Protein AF-L2F875-F1 (afdb_monomer_lite)

pLDDT: mean 71.93, std 14.86, range [32.06, 92.06]

Foldseek 3Di:
DVPLVVVVVVVVVVLVVVLVVLVVVCVVVVHDDDPVPHPPQDPVNVVVVVVVCCVPVPVPVVVVPPPDDDD

Organism: NCBI:txid1230338

Secondary structure (DSSP, 8-state):
-HHHHHHHHHHHHHHHHHHHHHHHHHHHTTPPP-TTTS----HHHHHHHHHHHHHHH-GGGGGGGSSS---

Structure (mmCIF, N/CA/C/O backbone):
data_AF-L2F875-F1
#
_entry.id   AF-L2F875-F1
#
loop_
_atom_site.group_PDB
_atom_site.id
_atom_site.type_symbol
_atom_site.label_atom_id
_atom_site.label_alt_id
_atom_site.label_comp_id
_atom_site.label_asym_id
_atom_site.label_entity_id
_atom_site.label_seq_id
_atom_site.pdbx_PDB_ins_code
_atom_site.Cartn_x
_atom_site.Cartn_y
_atom_site.Cartn_z
_atom_site.occupancy
_atom_site.B_iso_or_equiv
_atom_site.auth_seq_id
_atom_site.auth_comp_id
_atom_site.auth_asym_id
_atom_site.auth_atom_id
_atom_site.pdbx_PDB_model_num
ATOM 1 N N . MET A 1 1 ? 22.635 3.604 -11.322 1.00 56.56 1 MET A N 1
ATOM 2 C CA . MET A 1 1 ? 21.791 2.730 -10.470 1.00 56.56 1 MET A CA 1
ATOM 3 C C . MET A 1 1 ? 20.977 3.481 -9.395 1.00 56.56 1 MET A C 1
ATOM 5 O O . MET A 1 1 ? 20.193 2.847 -8.708 1.00 56.56 1 MET A O 1
ATOM 9 N N . HIS A 1 2 ? 21.102 4.811 -9.257 1.00 59.56 2 HIS A N 1
ATOM 10 C CA . HIS A 1 2 ? 20.488 5.593 -8.167 1.00 59.56 2 HIS A CA 1
ATOM 11 C C . HIS A 1 2 ? 18.971 5.838 -8.332 1.00 59.56 2 HIS A C 1
ATOM 13 O O . HIS A 1 2 ? 18.224 5.849 -7.362 1.00 59.56 2 HIS A O 1
ATOM 19 N N . LEU A 1 3 ? 18.497 5.970 -9.577 1.00 66.50 3 LEU A N 1
ATOM 20 C CA . LEU A 1 3 ? 17.100 6.308 -9.886 1.00 66.50 3 LEU A CA 1
ATOM 21 C C . LEU A 1 3 ? 16.101 5.230 -9.439 1.00 66.50 3 LEU A C 1
ATOM 23 O O . LEU A 1 3 ? 15.054 5.554 -8.893 1.00 66.50 3 LEU A O 1
ATOM 27 N N . VAL A 1 4 ? 16.445 3.951 -9.617 1.00 67.31 4 VAL A N 1
ATOM 28 C CA . VAL A 1 4 ? 15.580 2.817 -9.240 1.00 67.31 4 VAL A CA 1
ATOM 29 C C . VAL A 1 4 ? 15.4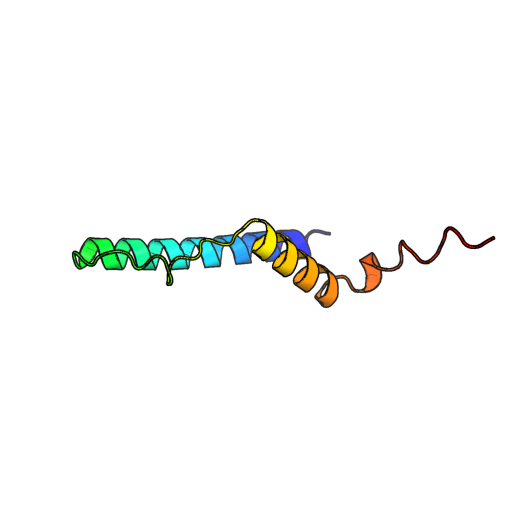53 2.708 -7.723 1.00 67.31 4 VAL A C 1
ATOM 31 O O . VAL A 1 4 ? 14.367 2.449 -7.213 1.00 67.31 4 VAL A O 1
ATOM 34 N N . TYR A 1 5 ? 16.556 2.931 -7.004 1.00 69.00 5 TYR A N 1
ATOM 35 C CA . TYR A 1 5 ? 16.567 2.928 -5.544 1.00 69.00 5 TYR A CA 1
ATOM 36 C C . TYR A 1 5 ? 15.718 4.073 -4.982 1.00 69.00 5 TYR A C 1
ATOM 38 O O . TYR A 1 5 ? 14.837 3.833 -4.162 1.00 69.00 5 TYR A O 1
ATOM 46 N N . ASN A 1 6 ? 15.913 5.292 -5.493 1.00 77.44 6 ASN A N 1
ATOM 47 C CA . ASN A 1 6 ? 15.144 6.460 -5.062 1.00 77.44 6 ASN A CA 1
ATOM 48 C C . ASN A 1 6 ? 13.650 6.299 -5.363 1.00 77.44 6 ASN A C 1
ATOM 50 O O . ASN A 1 6 ? 12.817 6.639 -4.527 1.00 77.44 6 ASN A O 1
ATOM 54 N N . TRP A 1 7 ? 13.306 5.732 -6.523 1.00 80.12 7 TRP A N 1
ATOM 55 C CA . TRP A 1 7 ? 11.918 5.435 -6.865 1.00 80.12 7 TRP A CA 1
ATOM 56 C C . TRP A 1 7 ? 11.308 4.394 -5.918 1.00 80.12 7 TRP A C 1
ATOM 58 O O . TRP A 1 7 ? 10.224 4.616 -5.386 1.00 80.12 7 TRP A O 1
ATOM 68 N N . ALA A 1 8 ? 12.012 3.289 -5.655 1.00 76.31 8 ALA A N 1
ATOM 69 C CA . ALA A 1 8 ? 11.519 2.238 -4.766 1.00 76.31 8 ALA A CA 1
ATOM 70 C C . ALA A 1 8 ? 11.326 2.744 -3.328 1.00 76.31 8 ALA A C 1
ATOM 72 O O . ALA A 1 8 ? 10.324 2.419 -2.694 1.00 76.31 8 ALA A O 1
ATOM 73 N N . LEU A 1 9 ? 12.258 3.568 -2.839 1.00 79.69 9 LEU A N 1
ATOM 74 C CA . LEU A 1 9 ? 12.181 4.190 -1.521 1.00 79.69 9 LEU A CA 1
ATOM 75 C C . LEU A 1 9 ? 10.994 5.159 -1.419 1.00 79.69 9 LEU A C 1
ATOM 77 O O . LEU A 1 9 ? 10.237 5.090 -0.453 1.00 79.69 9 LEU A O 1
ATOM 81 N N . ASN A 1 10 ? 10.800 6.013 -2.426 1.00 81.56 10 ASN A N 1
ATOM 82 C CA . ASN A 1 10 ? 9.671 6.943 -2.482 1.00 81.56 10 ASN A CA 1
ATOM 83 C C . ASN A 1 10 ? 8.328 6.198 -2.508 1.00 81.56 10 ASN A C 1
ATOM 85 O O . ASN A 1 10 ? 7.391 6.556 -1.800 1.00 81.56 10 ASN A O 1
ATOM 89 N N . GLU A 1 11 ? 8.247 5.117 -3.281 1.00 82.06 11 GLU A N 1
ATOM 90 C CA . GLU A 1 11 ? 7.020 4.336 -3.390 1.00 82.06 11 GLU A CA 1
ATOM 91 C C . GLU A 1 11 ? 6.677 3.601 -2.089 1.00 82.06 11 GLU A C 1
ATOM 93 O O . GLU A 1 11 ? 5.518 3.562 -1.675 1.00 82.06 11 GLU A O 1
ATOM 98 N N . TRP A 1 12 ? 7.692 3.097 -1.385 1.00 81.69 12 TRP A N 1
ATOM 99 C CA . TRP A 1 12 ? 7.527 2.550 -0.037 1.00 81.69 12 TRP A CA 1
ATOM 100 C C . TRP A 1 12 ? 7.049 3.602 0.965 1.00 81.69 12 TRP A C 1
ATOM 102 O O . TRP A 1 12 ? 6.129 3.336 1.741 1.00 81.69 12 TRP A O 1
ATOM 112 N N . GLN A 1 13 ? 7.632 4.803 0.939 1.00 82.25 13 GLN A N 1
ATOM 113 C CA . GLN A 1 13 ? 7.220 5.903 1.813 1.00 82.25 13 GLN A CA 1
ATOM 114 C C . GLN A 1 13 ? 5.762 6.314 1.567 1.00 82.25 13 GLN A C 1
ATOM 116 O O . GLN A 1 13 ? 5.018 6.507 2.529 1.00 82.25 13 GLN A O 1
ATOM 121 N N . ASN A 1 14 ? 5.327 6.377 0.305 1.00 86.38 14 ASN A N 1
ATOM 122 C CA . ASN A 1 14 ? 3.941 6.687 -0.054 1.00 86.38 14 ASN A CA 1
ATOM 123 C C . ASN A 1 14 ? 2.958 5.630 0.462 1.00 86.38 14 ASN A C 1
ATOM 125 O O . ASN A 1 14 ? 1.941 5.972 1.067 1.00 86.38 14 ASN A O 1
ATOM 129 N N . GLN A 1 15 ? 3.276 4.347 0.269 1.00 81.75 15 GLN A N 1
ATOM 130 C CA . GLN A 1 15 ? 2.432 3.245 0.738 1.00 81.75 15 GLN A CA 1
ATOM 131 C C . GLN A 1 15 ? 2.323 3.219 2.264 1.00 81.75 15 GLN A C 1
ATOM 133 O O . GLN A 1 15 ? 1.230 3.028 2.795 1.00 81.75 15 GLN A O 1
ATOM 138 N N . TYR A 1 16 ? 3.433 3.457 2.967 1.00 84.56 16 TYR A N 1
ATOM 139 C CA . TYR A 1 16 ? 3.435 3.552 4.424 1.00 84.56 16 TYR A CA 1
ATOM 140 C C . TYR A 1 16 ? 2.616 4.746 4.923 1.00 84.56 16 TYR A C 1
ATOM 142 O O . TYR A 1 16 ? 1.839 4.613 5.868 1.00 84.56 16 TYR A O 1
ATOM 150 N N . LYS A 1 17 ? 2.758 5.911 4.278 1.00 87.75 17 LYS A N 1
ATOM 151 C CA . LYS A 1 17 ? 2.004 7.117 4.634 1.00 87.75 17 LYS A CA 1
ATOM 152 C C . LYS A 1 17 ? 0.497 6.896 4.488 1.00 87.75 17 LYS A C 1
ATOM 154 O O . LYS A 1 17 ? -0.235 7.205 5.421 1.00 87.75 17 LYS A O 1
ATOM 159 N N . ALA A 1 18 ? 0.057 6.301 3.380 1.00 85.31 18 ALA A N 1
ATOM 160 C CA . ALA A 1 18 ? -1.353 5.986 3.155 1.00 85.31 18 ALA A CA 1
ATOM 161 C C . ALA A 1 18 ? -1.905 4.983 4.187 1.00 85.31 18 ALA A C 1
ATOM 163 O O . ALA A 1 18 ? -3.006 5.175 4.704 1.00 85.31 18 ALA A O 1
ATOM 164 N N . ASP A 1 19 ? -1.136 3.942 4.536 1.00 84.75 19 ASP A N 1
ATOM 165 C CA . ASP A 1 19 ? -1.542 2.971 5.565 1.00 84.75 19 ASP A CA 1
ATOM 166 C C . ASP A 1 19 ? -1.658 3.634 6.947 1.00 84.75 19 ASP A C 1
ATOM 168 O O . ASP A 1 19 ? -2.633 3.418 7.669 1.00 84.75 19 ASP A O 1
ATOM 172 N N . LYS A 1 20 ? -0.699 4.503 7.294 1.00 86.62 20 LYS A N 1
ATOM 173 C CA . LYS A 1 20 ? -0.717 5.265 8.546 1.00 86.62 20 LYS A CA 1
ATOM 174 C C . LYS A 1 20 ? -1.920 6.204 8.619 1.00 86.62 20 LYS A C 1
ATOM 176 O O . LYS A 1 20 ? -2.619 6.203 9.625 1.00 86.62 20 LYS A O 1
ATOM 181 N N . GLU A 1 21 ? -2.188 6.965 7.561 1.00 89.75 21 GLU A N 1
ATOM 182 C CA . GLU A 1 21 ? -3.338 7.873 7.497 1.00 89.75 21 GLU A CA 1
ATOM 183 C C . GLU A 1 21 ? -4.665 7.121 7.660 1.00 89.75 21 GLU A C 1
ATOM 185 O O . GLU A 1 21 ? -5.543 7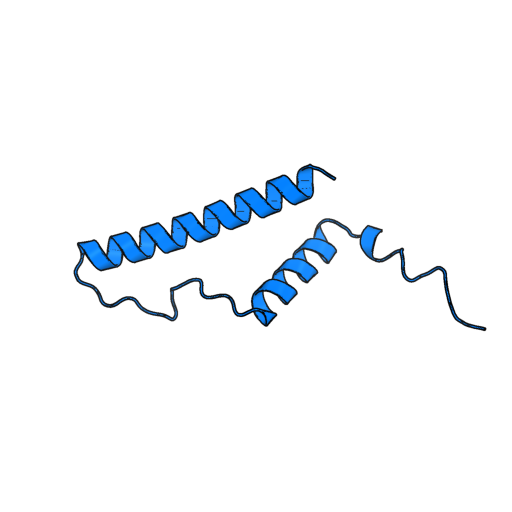.580 8.392 1.00 89.75 21 GLU A O 1
ATOM 190 N N . TYR A 1 22 ? -4.795 5.939 7.048 1.00 86.12 22 TYR A N 1
ATOM 191 C CA . TYR A 1 22 ? -5.974 5.089 7.209 1.00 86.12 22 TYR A CA 1
ATOM 192 C C . TYR A 1 22 ? -6.147 4.604 8.656 1.00 86.12 22 TYR A C 1
ATOM 194 O O . TYR A 1 22 ? -7.239 4.713 9.220 1.00 86.12 22 TYR A O 1
ATOM 202 N N . ARG A 1 23 ? -5.071 4.128 9.295 1.00 87.12 23 ARG A N 1
ATOM 203 C CA . ARG A 1 23 ? -5.109 3.701 10.706 1.00 87.12 23 ARG A CA 1
ATOM 204 C C . ARG A 1 23 ? -5.424 4.854 11.652 1.00 87.12 23 ARG A C 1
ATOM 206 O O . ARG A 1 23 ? -6.255 4.687 12.542 1.00 87.12 23 ARG A O 1
ATOM 213 N N . ASP A 1 24 ? -4.804 6.013 11.442 1.00 89.88 24 ASP A N 1
ATOM 214 C CA . ASP A 1 24 ? -5.035 7.215 12.244 1.00 89.88 24 ASP A CA 1
ATOM 215 C C . ASP A 1 24 ? -6.486 7.702 12.089 1.00 89.88 24 ASP A C 1
ATOM 217 O O . ASP A 1 24 ? -7.115 8.115 13.065 1.00 89.88 24 ASP A O 1
ATOM 221 N N . PHE A 1 25 ? -7.051 7.614 10.881 1.00 89.06 25 PHE A N 1
ATOM 222 C CA . PHE A 1 25 ? -8.460 7.909 10.629 1.00 89.06 25 PHE A CA 1
ATOM 223 C C . PHE A 1 25 ? -9.389 6.934 11.364 1.00 89.06 25 PHE A C 1
ATOM 225 O O . PHE A 1 25 ? -10.321 7.377 12.038 1.00 89.06 25 PHE A O 1
ATOM 232 N N . CYS A 1 26 ? -9.138 5.625 11.284 1.00 87.31 26 CYS A N 1
ATOM 233 C CA . CYS A 1 26 ? -9.928 4.626 12.008 1.00 87.31 26 CYS A CA 1
ATOM 234 C C . CYS A 1 26 ? -9.862 4.842 13.526 1.00 87.31 26 CYS A C 1
ATOM 236 O O . CYS A 1 26 ? -10.903 4.844 14.183 1.00 87.31 26 CYS A O 1
ATOM 238 N N . ALA A 1 27 ? -8.669 5.110 14.065 1.00 89.81 27 ALA A N 1
ATOM 239 C CA . ALA A 1 27 ? -8.468 5.383 15.485 1.00 89.81 27 ALA A CA 1
ATOM 240 C C . ALA A 1 27 ? -9.231 6.636 15.949 1.00 89.81 27 ALA A C 1
ATOM 242 O O . ALA A 1 27 ? -9.917 6.594 16.967 1.00 89.81 27 ALA A O 1
ATOM 243 N N . LYS A 1 28 ? -9.179 7.734 15.180 1.00 92.06 28 LYS A N 1
ATOM 244 C CA . LYS A 1 28 ? -9.904 8.978 15.503 1.00 92.06 28 LYS A CA 1
ATOM 245 C C . LYS A 1 28 ? -11.423 8.815 15.494 1.00 92.06 28 LYS A C 1
ATOM 247 O O . LYS A 1 28 ? -12.104 9.475 16.270 1.00 92.06 28 LYS A O 1
ATOM 252 N N . ASN A 1 29 ? -11.947 7.959 14.621 1.00 90.12 29 ASN A N 1
ATOM 253 C CA . ASN A 1 29 ? -13.386 7.751 14.462 1.00 90.12 29 ASN A CA 1
ATOM 254 C C . ASN A 1 29 ? -13.919 6.547 15.262 1.00 90.12 29 ASN A C 1
ATOM 256 O O . ASN A 1 29 ? -15.090 6.209 15.116 1.00 90.12 29 ASN A O 1
ATOM 260 N N . ASN A 1 30 ? -13.088 5.892 16.089 1.00 87.56 30 ASN A N 1
ATOM 261 C CA . ASN A 1 30 ? -13.423 4.636 16.781 1.00 87.56 30 ASN A CA 1
ATOM 262 C C . ASN A 1 30 ? -13.982 3.552 15.834 1.00 87.56 30 ASN A C 1
ATOM 264 O O . ASN A 1 30 ? -14.876 2.785 16.191 1.00 87.56 30 ASN A O 1
ATOM 268 N N . LEU A 1 31 ? -13.463 3.499 14.605 1.00 86.81 31 LEU A N 1
ATOM 269 C CA . LEU A 1 31 ? -13.845 2.505 13.606 1.00 86.81 31 LEU A CA 1
ATOM 270 C C . LEU A 1 31 ? -12.930 1.285 13.710 1.00 86.81 31 LEU A C 1
ATOM 272 O O . LEU A 1 31 ? -11.714 1.415 13.862 1.00 86.81 31 LEU A O 1
ATOM 276 N N . ALA A 1 32 ? -13.509 0.096 13.554 1.00 82.56 32 ALA A N 1
ATOM 277 C CA . ALA A 1 32 ? -12.727 -1.118 13.378 1.00 82.56 32 ALA A CA 1
ATOM 278 C C . ALA A 1 32 ? -11.871 -1.010 12.103 1.00 82.56 32 ALA A C 1
ATOM 280 O O . ALA A 1 32 ? -12.341 -0.556 11.056 1.00 82.56 32 ALA A O 1
ATOM 281 N N . ILE A 1 33 ? -10.605 -1.416 12.201 1.00 81.12 33 ILE A N 1
ATOM 282 C CA . ILE A 1 33 ? -9.691 -1.447 11.058 1.00 81.12 33 ILE A CA 1
ATOM 283 C C . ILE A 1 33 ? -10.120 -2.600 10.150 1.00 81.12 33 ILE A C 1
ATOM 285 O O . ILE A 1 33 ? -10.112 -3.757 10.568 1.00 81.12 33 ILE A O 1
ATOM 289 N N . ASP A 1 34 ? -10.476 -2.290 8.906 1.00 79.00 34 ASP A N 1
ATOM 290 C CA . ASP A 1 34 ? -10.770 -3.304 7.897 1.00 79.00 34 ASP A CA 1
ATOM 291 C C . ASP A 1 34 ? -9.452 -3.826 7.319 1.00 79.00 34 ASP A C 1
ATOM 293 O O . ASP A 1 34 ? -8.725 -3.115 6.617 1.00 79.00 34 ASP A O 1
ATOM 297 N N . GLU A 1 35 ? -9.129 -5.083 7.618 1.00 74.81 35 GLU A N 1
ATOM 298 C CA . GLU A 1 35 ? -7.891 -5.710 7.156 1.00 74.81 35 GLU A CA 1
ATOM 299 C C . GLU A 1 35 ? -7.799 -5.805 5.627 1.00 74.81 35 GLU A C 1
ATOM 301 O O . GLU A 1 35 ? -6.691 -5.866 5.094 1.00 74.81 35 GLU A O 1
ATOM 306 N N . ASN A 1 36 ? -8.931 -5.760 4.912 1.00 73.94 36 ASN A N 1
ATOM 307 C CA . ASN A 1 36 ? -8.951 -5.795 3.447 1.00 73.94 36 ASN A CA 1
ATOM 308 C C . ASN A 1 36 ? -8.500 -4.474 2.814 1.00 73.94 36 ASN A C 1
ATOM 310 O O . ASN A 1 36 ? -8.050 -4.462 1.667 1.00 73.94 36 ASN A O 1
ATOM 314 N N . LYS A 1 37 ? -8.625 -3.363 3.549 1.00 69.12 37 LYS A N 1
ATOM 315 C CA . LYS A 1 37 ? -8.171 -2.032 3.119 1.00 69.12 37 LYS A CA 1
ATOM 316 C C . LYS A 1 37 ? -6.737 -1.739 3.542 1.00 69.12 37 LYS A C 1
ATOM 318 O O . LYS A 1 37 ? -6.130 -0.802 3.031 1.00 69.12 37 LYS A O 1
ATOM 323 N N . LEU A 1 38 ? -6.198 -2.550 4.448 1.00 72.94 38 LEU A N 1
ATOM 324 C CA . LEU A 1 38 ? -4.839 -2.419 4.937 1.00 72.94 38 LEU A CA 1
ATOM 325 C C . LEU A 1 38 ? -3.852 -2.945 3.899 1.00 72.94 38 LEU A C 1
ATOM 327 O O . LEU A 1 38 ? -4.025 -4.035 3.340 1.00 72.94 38 LEU A O 1
ATOM 331 N N . ASN A 1 39 ? -2.775 -2.202 3.662 1.00 69.81 39 ASN A N 1
ATOM 332 C CA . ASN A 1 39 ? -1.742 -2.660 2.749 1.00 69.81 39 ASN A CA 1
ATOM 333 C C . ASN A 1 39 ? -0.857 -3.684 3.484 1.00 69.81 39 ASN A C 1
ATOM 335 O O . ASN A 1 39 ? 0.225 -3.367 3.970 1.00 69.81 39 ASN A O 1
ATOM 339 N N . LYS A 1 40 ? -1.341 -4.930 3.592 1.00 68.25 40 LYS A N 1
ATOM 340 C CA . LYS A 1 40 ? -0.588 -6.109 4.057 1.00 68.25 40 LYS A CA 1
ATOM 341 C C . LYS A 1 40 ? -0.141 -6.938 2.842 1.00 68.25 40 LYS A C 1
ATOM 343 O O . LYS A 1 40 ? -0.758 -7.962 2.530 1.00 68.25 40 LYS A O 1
ATOM 348 N N . PRO A 1 41 ? 0.879 -6.516 2.074 1.00 68.12 41 PRO A N 1
ATOM 349 C CA . PRO A 1 41 ? 1.336 -7.320 0.958 1.00 68.12 41 PRO A CA 1
ATOM 350 C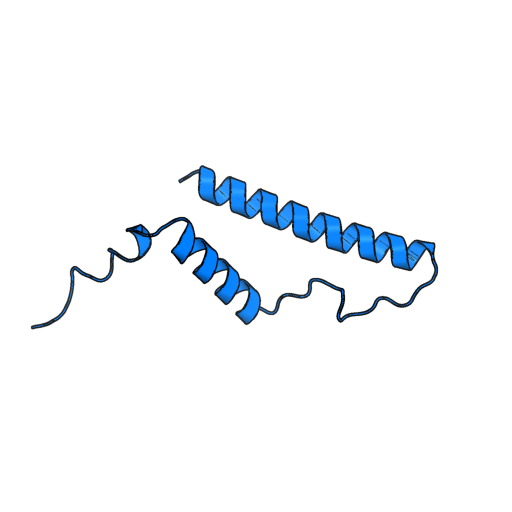 C . PRO A 1 41 ? 2.027 -8.579 1.498 1.00 68.12 41 PRO A C 1
ATOM 352 O O . PRO A 1 41 ? 2.971 -8.505 2.278 1.00 68.12 41 PRO A O 1
ATOM 355 N N . SER A 1 42 ? 1.562 -9.756 1.076 1.00 73.88 42 SER A N 1
ATOM 356 C CA . SER A 1 42 ? 2.290 -11.002 1.322 1.00 73.88 42 SER A CA 1
ATOM 357 C C . SER A 1 42 ? 3.637 -10.984 0.592 1.00 73.88 42 SER A C 1
ATOM 359 O O . SER A 1 42 ? 3.790 -10.294 -0.422 1.00 73.88 42 SER A O 1
ATOM 361 N N . GLU A 1 43 ? 4.604 -11.786 1.044 1.00 70.06 43 GLU A N 1
ATOM 362 C CA . GLU A 1 43 ? 5.918 -11.906 0.390 1.00 70.06 43 GLU A CA 1
ATOM 363 C C . GLU A 1 43 ? 5.782 -12.187 -1.120 1.00 70.06 43 GLU A C 1
ATOM 365 O O . GLU A 1 43 ? 6.442 -11.568 -1.957 1.00 70.06 43 GLU A O 1
ATOM 370 N N . GLY A 1 44 ? 4.831 -13.048 -1.500 1.00 73.50 44 GLY A N 1
ATOM 371 C CA . GLY A 1 44 ? 4.525 -13.340 -2.901 1.00 73.50 44 GLY A CA 1
ATOM 372 C C . GLY A 1 44 ? 4.011 -12.127 -3.688 1.00 73.50 44 GLY A C 1
ATOM 373 O O . GLY A 1 44 ? 4.337 -11.981 -4.871 1.00 73.50 44 GLY A O 1
ATOM 374 N N . LYS A 1 45 ? 3.239 -11.237 -3.051 1.00 75.56 45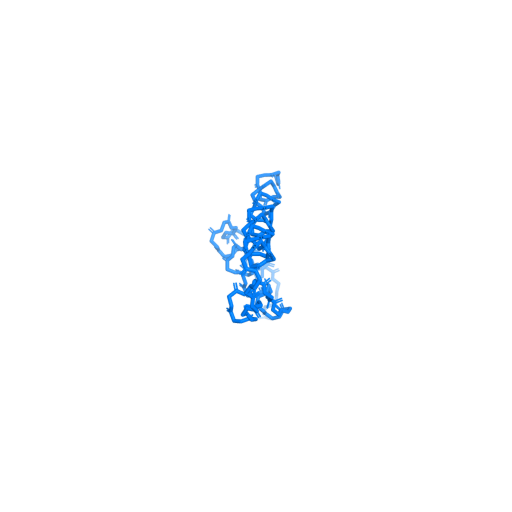 LYS A N 1
ATOM 375 C CA . LYS A 1 45 ? 2.727 -9.996 -3.658 1.00 75.56 45 LYS A CA 1
ATOM 376 C C . LYS A 1 45 ? 3.859 -8.983 -3.856 1.00 75.56 45 LYS A C 1
ATOM 378 O O . LYS A 1 45 ? 3.996 -8.460 -4.964 1.00 75.56 45 LYS A O 1
ATOM 383 N N . LEU A 1 46 ? 4.732 -8.823 -2.856 1.00 74.19 46 LEU A N 1
ATOM 384 C CA . LEU A 1 46 ? 5.947 -7.999 -2.944 1.00 74.19 46 LEU A CA 1
ATOM 385 C C . LEU A 1 46 ? 6.875 -8.486 -4.063 1.00 74.19 46 LEU A C 1
ATOM 387 O O . LEU A 1 46 ? 7.327 -7.700 -4.897 1.00 74.19 46 LEU A O 1
ATOM 391 N N . ARG A 1 47 ? 7.103 -9.802 -4.151 1.00 76.44 47 ARG A N 1
ATOM 392 C CA . ARG A 1 47 ? 7.954 -10.403 -5.188 1.00 76.44 47 ARG A CA 1
ATOM 393 C C . ARG A 1 47 ? 7.383 -10.195 -6.594 1.00 76.44 47 ARG A C 1
ATOM 395 O O . ARG A 1 47 ? 8.137 -9.921 -7.530 1.00 76.44 47 ARG A O 1
ATOM 402 N N . LYS A 1 48 ? 6.057 -10.286 -6.761 1.00 79.19 48 LYS A N 1
ATOM 403 C CA . LYS A 1 48 ? 5.369 -9.984 -8.031 1.00 79.19 48 LYS A CA 1
ATOM 404 C C . LYS A 1 48 ? 5.488 -8.508 -8.409 1.00 79.19 48 LYS A C 1
ATOM 406 O O . LYS A 1 48 ? 5.821 -8.223 -9.558 1.00 79.19 48 LYS A O 1
ATOM 411 N N . GLN A 1 49 ? 5.269 -7.593 -7.465 1.00 76.31 49 GLN A N 1
ATOM 412 C CA . GLN A 1 49 ? 5.423 -6.154 -7.698 1.00 76.31 49 GLN A CA 1
ATOM 413 C C . GLN A 1 49 ? 6.858 -5.820 -8.109 1.00 76.31 49 GLN A C 1
ATOM 415 O O . GLN A 1 49 ? 7.060 -5.215 -9.160 1.00 76.31 49 GLN A O 1
ATOM 420 N N . LEU A 1 50 ? 7.852 -6.314 -7.367 1.00 75.31 50 LEU A N 1
ATOM 421 C CA . LEU A 1 50 ? 9.266 -6.116 -7.684 1.00 75.31 50 LEU A CA 1
ATOM 422 C C . LEU A 1 50 ? 9.619 -6.641 -9.082 1.00 75.31 50 LEU A C 1
ATOM 424 O O . LEU A 1 50 ? 10.304 -5.967 -9.848 1.00 75.31 50 LEU A O 1
ATOM 428 N N . ASN A 1 51 ? 9.131 -7.829 -9.445 1.00 75.00 51 ASN A N 1
ATOM 429 C CA . ASN A 1 51 ? 9.355 -8.388 -10.776 1.00 75.00 51 ASN A CA 1
ATOM 430 C C . ASN A 1 51 ? 8.643 -7.598 -11.883 1.00 75.00 51 ASN A C 1
ATOM 432 O O . ASN A 1 51 ? 9.179 -7.507 -12.985 1.00 75.00 51 ASN A O 1
ATOM 436 N N . SER A 1 52 ? 7.472 -7.018 -11.608 1.00 77.94 52 SER A N 1
ATOM 437 C CA . SER A 1 52 ? 6.775 -6.123 -12.539 1.00 77.94 52 SER A CA 1
ATOM 438 C C . SER A 1 52 ? 7.588 -4.848 -12.780 1.00 77.94 52 SER A C 1
ATOM 440 O O . SER A 1 52 ? 7.909 -4.519 -13.917 1.00 77.94 52 SER A O 1
ATOM 442 N N . ILE A 1 53 ? 8.053 -4.209 -11.704 1.00 73.94 53 ILE A N 1
ATOM 443 C CA . ILE A 1 53 ? 8.899 -3.010 -11.754 1.00 73.94 53 ILE A CA 1
ATOM 444 C C . ILE A 1 53 ? 10.200 -3.287 -12.514 1.00 73.94 53 ILE A C 1
ATOM 446 O O . ILE A 1 53 ? 10.571 -2.518 -13.398 1.00 73.94 53 ILE A O 1
ATOM 450 N N . LYS A 1 54 ? 10.864 -4.417 -12.233 1.00 69.50 54 LYS A N 1
ATOM 451 C CA . LYS A 1 54 ? 12.064 -4.852 -12.967 1.00 69.50 54 LYS A CA 1
ATOM 452 C C . LYS A 1 54 ? 11.791 -5.026 -14.462 1.00 69.50 54 LYS A C 1
ATOM 454 O O . LYS A 1 54 ? 12.628 -4.646 -15.270 1.00 69.50 54 LYS A O 1
ATOM 459 N N . ARG A 1 55 ? 10.635 -5.579 -14.845 1.00 70.62 55 ARG A N 1
ATOM 460 C CA . ARG A 1 55 ? 10.254 -5.739 -16.261 1.00 70.62 55 ARG A CA 1
ATOM 461 C C . ARG A 1 55 ? 10.026 -4.396 -16.952 1.00 70.62 55 ARG A C 1
ATOM 463 O O . ARG A 1 55 ? 10.452 -4.248 -18.090 1.00 70.62 55 ARG A O 1
ATOM 470 N N . THR A 1 56 ? 9.382 -3.450 -16.273 1.00 69.75 56 THR A N 1
ATOM 471 C CA . THR A 1 56 ? 9.021 -2.149 -16.851 1.00 69.75 56 THR A CA 1
ATOM 472 C C . THR A 1 56 ? 10.202 -1.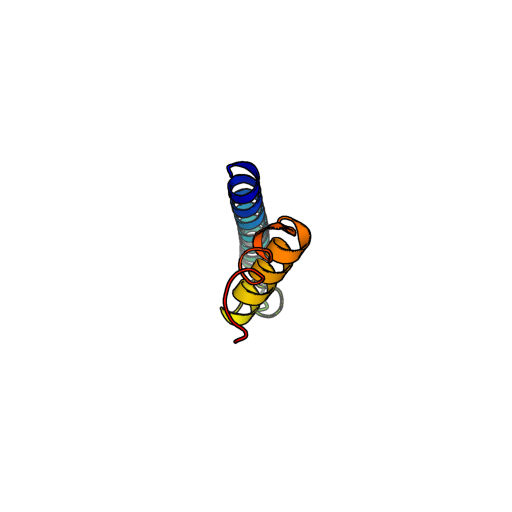182 -16.896 1.00 69.75 56 THR A C 1
ATOM 474 O O . THR A 1 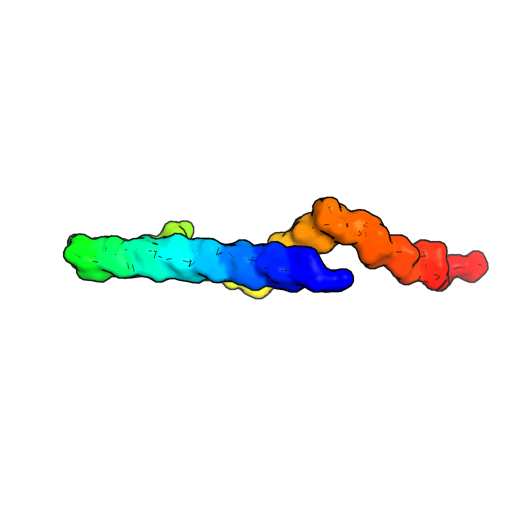56 ? 10.438 -0.551 -17.918 1.00 69.75 56 THR A O 1
ATOM 477 N N . GLN A 1 57 ? 10.960 -1.063 -15.804 1.00 65.81 57 GLN A N 1
ATOM 478 C CA . GLN A 1 57 ? 12.019 -0.055 -15.674 1.00 65.81 57 GLN A CA 1
ATOM 479 C C . GLN A 1 57 ? 13.403 -0.566 -16.092 1.00 65.81 57 GLN A C 1
ATOM 481 O O . GLN A 1 57 ? 14.291 0.231 -16.384 1.00 65.81 57 GLN A O 1
ATOM 486 N N . LEU A 1 58 ? 13.617 -1.887 -16.108 1.00 62.78 58 LEU A N 1
ATOM 487 C CA . LEU A 1 58 ? 14.919 -2.498 -16.393 1.00 62.78 58 LEU A CA 1
ATOM 488 C C . LEU A 1 58 ? 14.798 -3.599 -17.461 1.00 62.78 58 LEU A C 1
ATOM 490 O O . LEU A 1 58 ? 15.132 -4.758 -17.195 1.00 62.78 58 LEU A O 1
ATOM 494 N N . PRO A 1 59 ? 14.389 -3.261 -18.701 1.00 57.91 59 PRO A N 1
ATOM 495 C CA . PRO A 1 59 ? 14.307 -4.239 -19.789 1.00 57.91 59 PRO A CA 1
ATOM 496 C C . PRO A 1 59 ? 15.656 -4.932 -20.062 1.00 57.91 59 PRO A C 1
ATOM 498 O O . PRO A 1 59 ? 15.693 -6.083 -20.496 1.00 57.91 59 PRO A O 1
ATOM 501 N N . LEU A 1 60 ? 16.772 -4.271 -19.732 1.00 54.84 60 LEU A N 1
ATOM 502 C CA . LEU A 1 60 ? 18.134 -4.777 -19.918 1.00 54.84 60 LEU A CA 1
ATOM 503 C C . LEU A 1 60 ? 18.587 -5.798 -18.857 1.00 54.84 60 LEU A C 1
ATOM 505 O O . LEU A 1 60 ? 19.447 -6.620 -19.160 1.00 54.84 60 LEU A O 1
ATOM 509 N N . LEU A 1 61 ? 17.986 -5.842 -17.659 1.00 55.47 61 LEU A N 1
ATOM 510 C CA . LEU A 1 61 ? 18.329 -6.850 -16.633 1.00 55.47 61 LEU A CA 1
ATOM 511 C C . LEU A 1 61 ? 17.897 -8.276 -17.016 1.00 55.47 61 LEU A C 1
ATOM 513 O O . LEU A 1 61 ? 18.317 -9.237 -16.377 1.00 55.47 61 LEU A O 1
ATOM 517 N N . ARG A 1 62 ? 17.082 -8.440 -18.066 1.00 51.09 62 ARG A N 1
ATOM 518 C CA . ARG A 1 62 ? 16.767 -9.756 -18.644 1.00 51.09 62 ARG A CA 1
ATOM 519 C C . ARG A 1 62 ? 17.827 -10.275 -19.617 1.00 51.09 62 ARG A C 1
ATOM 521 O O . ARG A 1 62 ? 17.851 -11.472 -19.876 1.00 51.09 62 ARG A O 1
ATOM 528 N N . ARG A 1 63 ? 18.705 -9.418 -20.150 1.00 46.19 63 ARG A N 1
ATOM 529 C CA . ARG A 1 63 ? 19.735 -9.811 -21.134 1.00 46.19 63 ARG A CA 1
ATOM 530 C C . ARG A 1 63 ? 20.982 -10.459 -20.518 1.00 46.19 63 ARG A C 1
ATOM 532 O O . ARG A 1 63 ? 21.941 -10.695 -21.233 1.00 46.19 63 ARG A O 1
ATOM 539 N N . GLY A 1 64 ? 20.969 -10.786 -19.225 1.00 45.84 64 GLY A N 1
ATOM 540 C CA . GLY A 1 64 ? 22.001 -11.623 -18.598 1.00 45.84 64 GLY A CA 1
ATOM 541 C C . GLY A 1 64 ? 21.781 -13.133 -18.757 1.00 45.84 64 GLY A C 1
ATOM 542 O O . GLY A 1 64 ? 22.618 -13.905 -18.319 1.00 45.84 64 GLY A O 1
ATOM 543 N N . LEU A 1 65 ? 20.669 -13.563 -19.366 1.00 45.12 65 LEU A N 1
ATOM 544 C CA . LEU A 1 65 ? 20.315 -14.979 -19.573 1.00 45.12 65 LEU A CA 1
ATOM 545 C C . LEU A 1 65 ? 20.279 -15.381 -21.061 1.00 45.12 65 LEU A C 1
ATOM 547 O O . LEU A 1 65 ? 19.602 -16.331 -21.432 1.00 45.12 65 LEU A O 1
ATOM 551 N N . LEU A 1 66 ? 21.001 -14.648 -21.918 1.00 42.31 66 LEU A N 1
ATOM 552 C CA . LEU A 1 66 ? 21.199 -14.988 -23.338 1.00 42.31 66 LEU A CA 1
ATOM 553 C C . LEU A 1 66 ? 22.676 -15.207 -23.720 1.00 42.31 66 LEU A C 1
ATOM 555 O O . LEU A 1 66 ? 22.982 -15.343 -24.897 1.00 42.31 66 LEU A O 1
ATOM 559 N N . PHE A 1 67 ? 23.585 -15.289 -22.744 1.00 42.50 67 PHE A N 1
ATOM 560 C CA . PHE A 1 67 ? 24.954 -15.763 -22.963 1.00 42.50 67 PHE A CA 1
ATOM 561 C C . PHE A 1 67 ? 25.288 -16.825 -21.918 1.00 42.50 67 PHE A C 1
ATOM 563 O O . PHE A 1 67 ? 25.761 -16.514 -20.830 1.00 42.50 67 PHE A O 1
ATOM 570 N N . GLY A 1 68 ? 24.993 -18.080 -22.248 1.00 47.41 68 GLY A N 1
ATOM 571 C CA . GLY A 1 68 ? 25.388 -19.234 -21.446 1.00 47.41 68 GLY A CA 1
ATOM 572 C C . GLY A 1 68 ? 24.363 -20.360 -21.499 1.00 47.41 68 GLY A C 1
ATOM 573 O O . GLY A 1 68 ? 23.332 -20.271 -20.844 1.00 47.41 68 GLY A O 1
ATOM 574 N N . CYS A 1 69 ? 24.719 -21.419 -22.233 1.00 35.31 69 CYS A N 1
ATOM 575 C CA . CYS A 1 69 ? 24.070 -22.732 -22.350 1.00 35.31 69 CYS A CA 1
ATOM 576 C C . CYS A 1 69 ? 22.920 -22.882 -23.363 1.00 35.31 69 CYS A C 1
ATOM 578 O O . CYS A 1 69 ? 21.748 -22.824 -23.012 1.00 35.31 69 CYS A O 1
ATOM 580 N N . CYS A 1 70 ? 23.289 -23.246 -24.593 1.00 32.06 70 CYS A N 1
ATOM 581 C CA . CYS A 1 70 ? 22.951 -24.558 -25.158 1.00 32.06 70 CYS A CA 1
ATOM 582 C C . CYS A 1 70 ? 24.177 -25.065 -25.940 1.00 32.06 70 CYS A C 1
ATOM 584 O O . CYS A 1 70 ? 24.917 -24.249 -26.488 1.00 32.06 70 CYS A O 1
ATOM 586 N N . ALA A 1 71 ? 24.407 -26.376 -25.851 1.00 38.47 71 ALA A N 1
ATOM 587 C CA . ALA A 1 71 ? 25.522 -27.132 -26.422 1.00 38.47 71 ALA A CA 1
ATOM 588 C C . ALA A 1 71 ? 25.629 -27.034 -27.950 1.00 38.47 71 ALA A C 1
ATOM 590 O O . ALA A 1 71 ? 24.586 -26.774 -28.593 1.00 38.47 71 ALA A O 1
#

Radius of gyration: 18.23 Å; chains: 1; bounding box: 39×36×43 Å

Sequence (71 aa):
MHLVYNWALNEWQNQYKADKEYRDFCAKNNLAIDENKLNKPSEGKLRKQLNSIKRTQLPLLRRGLLFGCCA